Protein AF-J9BV99-F1 (afdb_monomer)

InterPro domains:
  IPR003439 ABC transporter-like, ATP-binding domain [PF00005] (18-151)
  IPR027417 P-loop containing nucleoside triphosphate hydrolase [G3DSA:3.40.50.300] (6-152)
  IPR027417 P-loop containing nucleoside triphosphate hydrolase [SSF52540] (10-151)
  IPR050319 ABC Transporter ATP-Binding [PTHR43776] (4-151)

Nearest PDB structures (foldseek):
  8j5r-assembly1_D  TM=8.813E-01  e=2.049E-09  Mycobacterium tuberculosis H37Rv
  8j5t-assembly1_D  TM=7.869E-01  e=8.042E-10  Mycobacterium tuberculosis H37Rv
  4u00-assembly1_A  TM=8.285E-01  e=2.279E-06  Thermus thermophilus HB8
  2olj-assembly1_A  TM=8.574E-01  e=1.105E-05  Geobacillus stearothermophilus
  4mki-assembly1_B  TM=8.460E-01  e=1.480E-05  Caldanaerobacter subterraneus subsp. tengcongensis MB4

Mean predicted aligned error: 10.97 Å

Solvent-accessible surface area (backbone atoms only — not comparable to full-atom values): 10255 Å² total; per-residue (Å²): 135,87,79,91,79,87,80,76,80,73,78,71,86,75,75,56,74,77,92,82,84,87,86,81,58,93,92,62,85,86,84,90,82,76,62,92,87,68,21,62,68,55,55,53,49,52,63,71,64,52,52,64,62,97,68,85,84,58,68,58,96,89,41,51,26,72,72,50,85,49,71,64,58,48,49,57,56,51,71,77,58,86,88,80,58,99,62,38,56,78,73,57,60,69,90,39,32,45,43,57,71,63,38,50,70,43,52,78,69,67,52,51,72,67,60,44,53,54,49,50,36,53,52,29,51,74,60,73,38,70,49,90,54,33,79,40,39,52,84,81,44,55,73,69,53,41,43,42,62,49,65,49,79,78,89,127

Sequence (156 aa):
VQGKGFVRRQKGVVTAVDHVSFKIHQGETLALVGESGSGKSTTLMQIMELAKPEAGQITVLGRDVSTLKNRRERNEVRRDLQVIFQDPMSSLDPRMPIYDVLAEPLEAQKWSKAQINDRIGDLMNLVGINPDYVDRFPTQFSGGQRQRIAIRPRAR

Secondary structure (DSSP, 8-state):
---------------SS-S------TT-------STTSSHHHHHHHHHHT---SSS--EETTEEGGG--SHHHHHHHHTT-----S-GGGGS-TTS-HHHHHHHHHHTTT--HHHHHHHHHHHHHHTT--GGGTTS-GGGS-HHHHHHHHT-PPP-

Radius of gyration: 21.25 Å; Cα contacts (8 Å, |Δi|>4): 108; chains: 1; bounding box: 44×52×59 Å

Foldseek 3Di:
DDDDDPPPPDPPPPPLDDPDDDDADPPGDDDDDDDPSNNPVVVVVVLLVLDDDPDDWHAQPNRTSPPQPDPVSSVVSVLVDDDQDPCLLVQFDQPAFQLCSQCVVVVVVVDDPVVSLVVCCVQCVVLVHHSVRRRPGLVVDDPSSSVSSSVTDDDD

Organism: NCBI:txid749906

Structure (mmCIF, N/CA/C/O backbone):
data_AF-J9BV99-F1
#
_entry.id   AF-J9BV99-F1
#
loop_
_atom_site.group_PDB
_atom_site.id
_atom_site.type_symbol
_atom_site.label_atom_id
_atom_site.label_alt_id
_atom_site.label_comp_id
_atom_site.label_asym_id
_atom_site.label_entity_id
_atom_site.label_seq_id
_atom_site.pdbx_PDB_ins_code
_atom_site.Cartn_x
_atom_site.Cartn_y
_atom_site.Cartn_z
_atom_site.occupancy
_atom_site.B_iso_or_equiv
_atom_site.auth_seq_id
_atom_site.auth_comp_id
_atom_site.auth_asym_id
_atom_site.auth_atom_id
_atom_site.pdbx_PDB_model_num
ATOM 1 N N . VAL A 1 1 ? -24.496 40.272 41.812 1.00 36.31 1 VAL A N 1
ATOM 2 C CA . VAL A 1 1 ? -24.615 40.437 40.343 1.00 36.31 1 VAL A CA 1
ATOM 3 C C . VAL A 1 1 ? -23.204 40.321 39.769 1.00 36.31 1 VAL A C 1
ATOM 5 O O . VAL A 1 1 ? -22.373 41.132 40.139 1.00 36.31 1 VAL A O 1
ATOM 8 N N . GLN A 1 2 ? -22.825 39.100 39.358 1.00 32.53 2 GLN A N 1
ATOM 9 C CA . GLN A 1 2 ? -22.482 38.706 37.967 1.00 32.53 2 GLN A CA 1
ATOM 10 C C . GLN A 1 2 ? -21.174 39.342 37.458 1.00 32.53 2 GLN A C 1
ATOM 12 O O . GLN A 1 2 ? -21.047 40.551 37.460 1.00 32.53 2 GLN A O 1
ATOM 17 N N . GLY A 1 3 ? -20.166 38.622 36.970 1.00 31.33 3 GLY A N 1
ATOM 18 C CA . GLY A 1 3 ? -19.989 37.192 36.729 1.00 31.33 3 GLY A CA 1
ATOM 19 C C . GLY A 1 3 ? -18.630 36.995 36.043 1.00 31.33 3 GLY A C 1
ATOM 20 O O . GLY A 1 3 ? -18.301 37.708 35.100 1.00 31.33 3 GLY A O 1
ATOM 21 N N . LYS A 1 4 ? -17.820 36.053 36.540 1.00 40.25 4 LYS A N 1
ATOM 22 C CA . LYS A 1 4 ? -16.595 35.575 35.879 1.00 40.25 4 LYS A CA 1
ATOM 23 C C . LYS A 1 4 ? -16.992 34.697 34.689 1.00 40.25 4 LYS A C 1
ATOM 25 O O . LYS A 1 4 ? -17.784 33.778 34.865 1.00 40.25 4 LYS A O 1
ATOM 30 N N . GLY A 1 5 ? -16.404 34.929 33.517 1.00 31.91 5 GLY A N 1
ATOM 31 C CA . GLY A 1 5 ? -16.625 34.112 32.322 1.00 31.91 5 GLY A CA 1
ATOM 32 C C . GLY A 1 5 ? -15.318 33.730 31.635 1.00 31.91 5 GLY A C 1
ATOM 33 O O . GLY A 1 5 ? -14.955 34.324 30.628 1.00 31.91 5 GLY A O 1
ATOM 34 N N . PHE A 1 6 ? -14.617 32.723 32.161 1.00 39.75 6 PHE A N 1
ATOM 35 C CA . PHE A 1 6 ? -13.644 31.955 31.381 1.00 39.75 6 PHE A CA 1
ATOM 36 C C . PHE A 1 6 ? -14.427 30.962 30.514 1.00 39.75 6 PHE A C 1
ATOM 38 O O . PHE A 1 6 ? -14.818 29.895 30.984 1.00 39.75 6 PHE A O 1
ATOM 45 N N . VAL A 1 7 ? -14.678 31.299 29.248 1.00 39.66 7 VAL A N 1
ATOM 46 C CA . VAL A 1 7 ? -15.250 30.347 28.285 1.00 39.66 7 VAL A CA 1
ATOM 47 C C . VAL A 1 7 ? -14.107 29.540 27.676 1.00 39.66 7 VAL A C 1
ATOM 49 O O . VAL A 1 7 ? -13.500 29.916 26.675 1.00 39.66 7 VAL A O 1
ATOM 52 N N . ARG A 1 8 ? -13.799 28.398 28.295 1.00 35.69 8 ARG A N 1
ATOM 53 C CA . ARG A 1 8 ? -13.015 27.339 27.657 1.00 35.69 8 ARG A CA 1
ATOM 54 C C . ARG A 1 8 ? -13.916 26.728 26.583 1.00 35.69 8 ARG A C 1
ATOM 56 O O . ARG A 1 8 ? -14.822 25.970 26.913 1.00 35.69 8 ARG A O 1
ATOM 63 N N . ARG A 1 9 ? -13.707 27.091 25.310 1.00 32.56 9 ARG A N 1
ATOM 64 C CA . ARG A 1 9 ? -14.346 26.419 24.164 1.00 32.56 9 ARG A CA 1
ATOM 65 C C . ARG A 1 9 ? -14.089 24.915 24.301 1.00 32.56 9 ARG A C 1
ATOM 67 O O . ARG A 1 9 ? -12.968 24.460 24.074 1.00 32.56 9 ARG A O 1
ATOM 74 N N . GLN A 1 10 ? -15.109 24.154 24.690 1.00 34.78 10 GLN A N 1
ATOM 75 C CA . GLN A 1 10 ? -15.122 22.718 24.460 1.00 34.78 10 GLN A CA 1
ATOM 76 C C . GLN A 1 10 ? -15.059 22.544 22.942 1.00 34.78 10 GLN A C 1
ATOM 78 O O . GLN A 1 10 ? -15.970 22.960 22.226 1.00 34.78 10 GLN A O 1
ATOM 83 N N . LYS A 1 11 ? -13.946 22.003 22.435 1.00 35.12 11 LYS A N 1
ATOM 84 C CA . LYS A 1 11 ? -13.931 21.413 21.097 1.00 35.12 11 LYS A CA 1
ATOM 85 C C . LYS A 1 11 ? -14.976 20.303 21.150 1.00 35.12 11 LYS A C 1
ATOM 87 O O . LYS A 1 11 ? -14.752 19.313 21.840 1.00 35.12 11 LYS A O 1
ATOM 92 N N . GLY A 1 12 ? -16.135 20.534 20.534 1.00 29.86 12 GLY A N 1
ATOM 93 C CA . GLY A 1 12 ? -17.173 19.520 20.415 1.00 29.86 12 GLY A CA 1
ATOM 94 C C . GLY A 1 12 ? -16.552 18.245 19.859 1.00 29.86 12 GLY A C 1
ATOM 95 O O . GLY A 1 12 ? -15.705 18.311 18.965 1.00 29.86 12 GLY A O 1
ATOM 96 N N . VAL A 1 13 ? -16.920 17.105 20.436 1.00 34.41 13 VAL A N 1
ATOM 97 C CA . VAL A 1 13 ? -16.579 15.797 19.881 1.00 34.41 13 VAL A CA 1
ATOM 98 C C . VAL A 1 13 ? -17.250 15.743 18.513 1.00 34.41 13 VAL A C 1
ATOM 100 O O . VAL A 1 13 ? -18.471 15.658 18.417 1.00 34.41 13 VAL A O 1
ATOM 103 N N . VAL A 1 14 ? -16.468 15.926 17.451 1.00 34.25 14 VAL A N 1
ATOM 104 C CA . VAL A 1 14 ? -16.965 15.770 16.087 1.00 34.25 14 VAL A CA 1
ATOM 105 C C . VAL A 1 14 ? -16.998 14.274 15.829 1.00 34.25 14 VAL A C 1
ATOM 107 O O . VAL A 1 14 ? -15.961 13.666 15.570 1.00 34.25 14 VAL A O 1
ATOM 110 N N . THR A 1 15 ? -18.185 13.680 15.930 1.00 39.41 15 THR A N 1
ATOM 111 C CA . THR A 1 15 ? -18.426 12.302 15.502 1.00 39.41 15 THR A CA 1
ATOM 112 C C . THR A 1 15 ? -18.245 12.245 13.991 1.00 39.41 15 THR A C 1
ATOM 114 O O . THR A 1 15 ? -19.135 12.599 13.225 1.00 39.41 15 THR A O 1
ATOM 117 N N . ALA A 1 16 ? -17.050 11.863 13.547 1.00 48.09 16 ALA A N 1
ATOM 118 C CA . ALA A 1 16 ? -16.731 11.794 12.126 1.00 48.09 16 ALA A CA 1
ATOM 119 C C . ALA A 1 16 ? -17.404 10.602 11.424 1.00 48.09 16 ALA A C 1
ATOM 121 O O . ALA A 1 16 ? -17.479 10.589 10.199 1.00 48.09 16 ALA A O 1
ATOM 122 N N . VAL A 1 17 ? 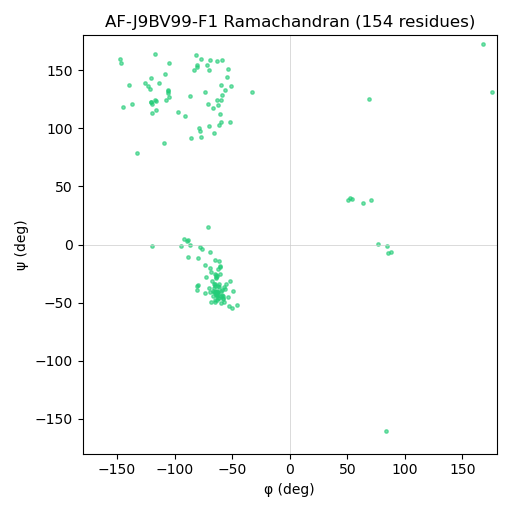-17.867 9.605 12.186 1.00 54.09 17 VAL A N 1
ATOM 123 C CA . VAL A 1 17 ? -18.545 8.401 11.695 1.00 54.09 17 VAL A CA 1
ATOM 124 C C . VAL A 1 17 ? -19.613 8.010 12.713 1.00 54.09 17 VAL A C 1
ATOM 126 O O . VAL A 1 17 ? -19.276 7.713 13.857 1.00 54.09 17 VAL A O 1
ATOM 129 N N . ASP A 1 18 ? -20.881 8.012 12.306 1.00 57.91 18 ASP A N 1
ATOM 130 C CA . ASP A 1 18 ? -22.013 7.641 13.159 1.00 57.91 18 ASP A CA 1
ATOM 131 C C . ASP A 1 18 ? -22.745 6.432 12.553 1.00 57.91 18 ASP A C 1
ATOM 133 O O . ASP A 1 18 ? -23.178 6.480 11.404 1.00 57.91 18 ASP A O 1
ATOM 137 N N . HIS A 1 19 ? -22.827 5.328 13.303 1.00 60.78 19 HIS A N 1
ATOM 138 C CA . HIS A 1 19 ? -23.627 4.133 12.978 1.00 60.78 19 HIS A CA 1
ATOM 139 C C . HIS A 1 19 ? -23.378 3.493 11.591 1.00 60.78 19 HIS A C 1
ATOM 141 O O . HIS A 1 19 ? -24.297 3.000 10.937 1.00 60.78 19 HIS A O 1
ATOM 147 N N . VAL A 1 20 ? -22.122 3.430 11.143 1.00 71.19 20 VAL A N 1
ATOM 148 C CA . VAL A 1 20 ? -21.760 2.739 9.893 1.00 71.19 20 VAL A CA 1
ATOM 149 C C . VAL A 1 20 ? -21.507 1.252 10.156 1.00 71.19 20 VAL A C 1
ATOM 151 O O . VAL A 1 20 ? -20.720 0.891 11.028 1.00 71.19 20 VAL A O 1
ATOM 154 N N . SER A 1 21 ? -22.157 0.372 9.391 1.00 78.56 21 SER A N 1
ATOM 155 C CA . SER A 1 21 ? -21.939 -1.080 9.437 1.00 78.56 21 SER A CA 1
ATOM 156 C C . SER A 1 21 ? -21.893 -1.656 8.028 1.00 78.56 21 SER A C 1
ATOM 158 O O . SER A 1 21 ? -22.856 -1.550 7.275 1.00 78.56 21 SER A O 1
ATOM 160 N N . PHE A 1 22 ? -20.776 -2.286 7.675 1.00 85.00 22 PHE A N 1
ATOM 161 C CA . PHE A 1 22 ? -20.621 -3.023 6.424 1.00 85.00 22 PHE A CA 1
ATOM 162 C C . PHE A 1 22 ? -19.673 -4.207 6.621 1.00 85.00 22 PHE A C 1
ATOM 164 O O . PHE A 1 22 ? -18.877 -4.242 7.560 1.00 85.00 22 PHE A O 1
ATOM 171 N N . LYS A 1 23 ? -19.765 -5.186 5.722 1.00 85.31 23 LYS A N 1
ATOM 172 C CA . LYS A 1 23 ? -18.845 -6.321 5.623 1.00 85.31 23 LYS A CA 1
ATOM 173 C C . LYS A 1 23 ? -18.327 -6.367 4.193 1.00 85.31 23 LYS A C 1
ATOM 175 O O . LYS A 1 23 ? -19.093 -6.122 3.271 1.00 85.31 23 LYS A O 1
ATOM 180 N N . ILE A 1 24 ? -17.036 -6.637 4.043 1.00 87.00 24 ILE A N 1
ATOM 181 C CA . ILE A 1 24 ? -16.389 -6.826 2.744 1.00 87.00 24 ILE A CA 1
ATOM 182 C C . ILE A 1 24 ? -15.833 -8.243 2.759 1.00 87.00 24 ILE A C 1
ATOM 184 O O . ILE A 1 24 ? -14.952 -8.557 3.566 1.00 87.00 24 ILE A O 1
ATOM 188 N N . HIS A 1 25 ? -16.380 -9.111 1.919 1.00 85.62 25 HIS A N 1
ATOM 189 C CA . HIS A 1 25 ? -15.895 -10.471 1.751 1.00 85.62 25 HIS A CA 1
ATOM 190 C C . HIS A 1 25 ? -14.681 -10.507 0.818 1.00 85.62 25 HIS A C 1
ATOM 192 O O . HIS A 1 25 ? -14.372 -9.562 0.089 1.00 85.62 25 HIS A O 1
ATOM 198 N N . GLN A 1 26 ? -13.944 -11.615 0.855 1.00 85.56 26 GLN A N 1
ATOM 199 C CA . GLN A 1 26 ? -12.792 -11.798 -0.016 1.00 85.56 26 GLN A CA 1
ATOM 200 C C . GLN A 1 26 ? -13.215 -11.715 -1.490 1.00 85.56 26 GLN A C 1
ATOM 202 O O . GLN A 1 26 ? -14.120 -12.424 -1.918 1.00 85.56 26 GLN A O 1
ATOM 207 N N . GLY A 1 27 ? -12.525 -10.872 -2.262 1.00 85.06 27 GLY A N 1
ATOM 208 C CA . GLY A 1 27 ? -12.820 -10.644 -3.680 1.00 85.06 27 GLY A CA 1
ATOM 209 C C . GLY A 1 27 ? -13.859 -9.552 -3.942 1.00 85.06 27 GLY A C 1
ATOM 210 O O . GLY A 1 27 ? -14.044 -9.169 -5.094 1.00 85.06 27 GLY A O 1
ATOM 211 N N . GLU A 1 28 ? -14.497 -9.008 -2.905 1.00 86.25 28 GLU A N 1
ATOM 212 C CA . GLU A 1 28 ? -15.418 -7.886 -3.058 1.00 86.25 28 GLU A CA 1
ATOM 213 C C . GLU A 1 28 ? -14.681 -6.548 -3.104 1.00 86.25 28 GLU A C 1
ATOM 215 O O . GLU A 1 28 ? -13.624 -6.356 -2.501 1.00 86.25 28 GLU A O 1
ATOM 220 N N . THR A 1 29 ? -15.278 -5.598 -3.819 1.00 86.94 29 THR A N 1
ATOM 221 C CA . THR A 1 29 ? -14.818 -4.211 -3.874 1.00 86.94 29 THR A CA 1
ATOM 222 C C . THR A 1 29 ? -15.903 -3.313 -3.300 1.00 86.94 29 THR A C 1
ATOM 224 O O . THR A 1 29 ? -17.034 -3.327 -3.780 1.00 86.94 29 THR A O 1
ATOM 227 N N . LEU A 1 30 ? -15.556 -2.514 -2.290 1.00 86.69 30 LEU A N 1
ATOM 228 C CA . LEU A 1 30 ? -16.446 -1.514 -1.704 1.00 86.69 30 LEU A CA 1
ATOM 229 C C . LEU A 1 30 ? -16.020 -0.110 -2.138 1.00 86.69 30 LEU A C 1
ATOM 231 O O . LEU A 1 30 ? -14.864 0.272 -1.963 1.00 86.69 30 LEU A O 1
ATOM 235 N N . ALA A 1 31 ? -16.975 0.679 -2.630 1.00 87.38 31 ALA A N 1
ATOM 236 C CA . ALA A 1 31 ? -16.798 2.106 -2.877 1.00 87.38 31 ALA A CA 1
ATOM 237 C C . ALA A 1 31 ? -17.569 2.924 -1.831 1.00 87.38 31 ALA A C 1
ATOM 239 O O . ALA A 1 31 ? -18.780 2.772 -1.684 1.00 87.38 31 ALA A O 1
ATOM 240 N N . LEU A 1 32 ? -16.874 3.817 -1.120 1.00 84.62 32 LEU A N 1
ATOM 241 C CA . LEU A 1 32 ? -17.486 4.782 -0.202 1.00 84.62 32 LEU A CA 1
ATOM 242 C C . LEU A 1 32 ? -17.659 6.126 -0.917 1.00 84.62 32 LEU A C 1
ATOM 244 O O . LEU A 1 32 ? -16.673 6.790 -1.242 1.00 84.62 32 LEU A O 1
ATOM 248 N N . VAL A 1 33 ? -18.907 6.541 -1.142 1.00 85.31 33 VAL A N 1
ATOM 249 C CA . VAL A 1 33 ? -19.262 7.769 -1.877 1.00 85.31 33 VAL A CA 1
ATOM 250 C C . VAL A 1 33 ? -20.077 8.700 -0.976 1.00 85.31 33 VAL A C 1
ATOM 252 O O . VAL A 1 33 ? -20.860 8.245 -0.151 1.00 85.31 33 VAL A O 1
ATOM 255 N N . GLY A 1 34 ? -19.868 10.012 -1.099 1.00 84.94 34 GLY A N 1
ATOM 256 C CA . GLY A 1 34 ? -20.583 11.035 -0.329 1.00 84.94 34 GLY A CA 1
ATOM 257 C C . GLY A 1 34 ? -19.936 12.412 -0.469 1.00 84.94 34 GLY A C 1
ATOM 258 O O . GLY A 1 34 ? -18.832 12.520 -1.008 1.00 84.94 34 GLY A O 1
ATOM 259 N N . GLU A 1 35 ? -20.570 13.453 0.063 1.00 88.44 35 GLU A N 1
ATOM 260 C CA . GLU A 1 35 ? -20.073 14.837 0.011 1.00 88.44 35 GLU A CA 1
ATOM 261 C C . GLU A 1 35 ? -18.736 15.033 0.746 1.00 88.44 35 GLU A C 1
ATOM 263 O O . GLU A 1 35 ? -18.348 14.243 1.613 1.00 88.44 35 GLU A O 1
ATOM 268 N N . SER A 1 36 ? -17.982 16.081 0.403 1.00 82.81 36 SER A N 1
ATOM 269 C CA . SER A 1 36 ? -16.754 16.413 1.138 1.00 82.81 36 SER A CA 1
ATOM 270 C C . SER A 1 36 ? -17.063 16.598 2.630 1.00 82.81 36 SER A C 1
ATOM 272 O O . SER A 1 36 ? -18.039 17.246 2.986 1.00 82.81 36 SER A O 1
ATOM 274 N N . GLY A 1 37 ? -16.259 15.994 3.509 1.00 79.50 37 GLY A N 1
ATOM 275 C CA . GLY A 1 37 ? -16.492 16.035 4.959 1.00 79.50 37 GLY A CA 1
ATOM 276 C C . GLY A 1 37 ? -17.462 14.983 5.514 1.00 79.50 37 GLY A C 1
ATOM 277 O O . GLY A 1 37 ? -17.598 14.892 6.727 1.00 79.50 37 GLY A O 1
ATOM 278 N N . SER A 1 38 ? -18.055 14.115 4.685 1.00 80.12 38 SER A N 1
ATOM 279 C CA . SER A 1 38 ? -18.998 13.068 5.129 1.00 80.12 38 SER A CA 1
ATOM 280 C C . SER A 1 38 ? -18.376 11.894 5.919 1.00 80.12 38 SER A C 1
ATOM 282 O O . SER A 1 38 ? -18.966 10.820 5.981 1.00 80.12 38 SER A O 1
ATOM 284 N N . GLY A 1 39 ? -17.145 12.023 6.422 1.00 81.12 39 GLY A N 1
ATOM 285 C CA . GLY A 1 39 ? -16.495 10.978 7.224 1.00 81.12 39 GLY A CA 1
ATOM 286 C C . GLY A 1 39 ? -15.747 9.873 6.466 1.00 81.12 39 GLY A C 1
ATOM 287 O O . GLY A 1 39 ? -15.024 9.119 7.104 1.00 81.12 39 GLY A O 1
ATOM 288 N N . LYS A 1 40 ? -15.816 9.799 5.125 1.00 86.25 40 LYS A N 1
ATOM 289 C CA . LYS A 1 40 ? -15.184 8.724 4.311 1.00 86.25 40 LYS A CA 1
ATOM 290 C C . LYS A 1 40 ? -13.710 8.473 4.647 1.00 86.25 40 LYS A C 1
ATOM 292 O O . LYS A 1 40 ? -13.316 7.346 4.937 1.00 86.25 40 LYS A O 1
ATOM 297 N N . SER A 1 41 ? -12.894 9.529 4.600 1.00 81.38 41 SER A N 1
ATOM 298 C CA . SER A 1 41 ? -11.462 9.428 4.895 1.00 81.38 41 SER A CA 1
ATOM 299 C C . SER A 1 41 ? -11.228 9.035 6.350 1.00 81.38 41 SER A C 1
ATOM 301 O O . SER A 1 41 ? -10.326 8.255 6.625 1.00 81.38 41 SER A O 1
ATOM 303 N N . THR A 1 42 ? -12.067 9.512 7.273 1.00 83.31 42 THR A N 1
ATOM 304 C CA . THR A 1 42 ? -11.979 9.141 8.687 1.00 83.31 42 THR A CA 1
ATOM 305 C C . THR A 1 42 ? -12.300 7.666 8.903 1.00 83.31 42 THR A C 1
ATOM 307 O O . THR A 1 42 ? -11.542 6.988 9.587 1.00 83.31 42 THR A O 1
ATOM 310 N N . THR A 1 43 ? -13.347 7.134 8.262 1.00 83.94 43 THR A N 1
ATOM 311 C CA . THR A 1 43 ? -13.677 5.701 8.299 1.00 83.94 43 THR A CA 1
ATOM 312 C C . THR A 1 43 ? -12.516 4.851 7.780 1.00 83.94 43 THR A C 1
ATOM 314 O O . THR A 1 43 ? -12.120 3.886 8.430 1.00 83.94 43 THR A O 1
ATOM 317 N N . LEU A 1 44 ? -11.925 5.223 6.638 1.00 83.81 44 LEU A N 1
ATOM 318 C CA . LEU A 1 44 ? -10.778 4.504 6.073 1.00 83.81 44 LEU A CA 1
ATOM 319 C C . LEU A 1 44 ? -9.555 4.559 6.998 1.00 83.81 44 LEU A C 1
ATOM 321 O O . LEU A 1 44 ? -8.922 3.532 7.232 1.00 83.81 44 LEU A O 1
ATOM 325 N N . MET A 1 45 ? -9.240 5.727 7.565 1.00 82.19 45 MET A N 1
ATOM 326 C CA . MET A 1 45 ? -8.111 5.876 8.487 1.00 82.19 45 MET A CA 1
ATOM 327 C C . MET A 1 45 ? -8.304 5.066 9.771 1.00 82.19 45 MET A C 1
ATOM 329 O O . MET A 1 45 ? -7.370 4.388 10.185 1.00 82.19 45 MET A O 1
ATOM 333 N N . GLN A 1 46 ? -9.511 5.032 10.346 1.00 84.56 46 GLN A N 1
ATOM 334 C CA . GLN A 1 46 ? -9.809 4.203 11.522 1.00 84.56 46 GLN A CA 1
ATOM 335 C C . GLN A 1 46 ? -9.569 2.709 11.261 1.00 84.56 46 GLN A C 1
ATOM 337 O O . GLN A 1 46 ? -8.999 2.014 12.104 1.00 84.56 46 GLN A O 1
ATOM 342 N N . ILE A 1 47 ? -9.941 2.215 10.075 1.00 84.94 47 ILE A N 1
ATOM 343 C CA . ILE A 1 47 ? -9.658 0.831 9.668 1.00 84.94 47 ILE A CA 1
ATOM 344 C C . ILE A 1 47 ? -8.142 0.605 9.552 1.00 84.94 47 ILE A C 1
ATOM 346 O O . ILE A 1 47 ? -7.628 -0.406 10.030 1.00 84.94 47 ILE A O 1
ATOM 350 N N . MET A 1 48 ? -7.409 1.554 8.964 1.00 83.38 48 MET A N 1
ATOM 351 C CA . MET A 1 48 ? -5.960 1.449 8.747 1.00 83.38 48 MET A CA 1
ATOM 352 C C . MET A 1 48 ? -5.117 1.598 10.023 1.00 83.38 48 MET A C 1
ATOM 354 O O . MET A 1 48 ? -4.019 1.036 10.118 1.00 83.38 48 MET A O 1
ATOM 358 N N . GLU A 1 49 ? -5.609 2.334 11.018 1.00 83.62 49 GLU A N 1
ATOM 359 C CA . GLU A 1 49 ? -4.929 2.521 12.300 1.00 83.62 49 GLU A CA 1
ATOM 360 C C . GLU A 1 49 ? -4.799 1.208 13.078 1.00 83.62 49 GLU A C 1
ATOM 362 O O . GLU A 1 49 ? -3.815 1.034 13.806 1.00 83.62 49 GLU A O 1
ATOM 367 N N . LEU A 1 50 ? -5.721 0.256 12.871 1.00 81.00 50 LEU A N 1
ATOM 368 C CA . LEU A 1 50 ? -5.831 -0.981 13.656 1.00 81.00 50 LEU A CA 1
ATOM 369 C C . LEU A 1 50 ? -5.852 -0.697 15.166 1.00 81.00 50 LEU A C 1
ATOM 371 O O . LEU A 1 50 ? -5.220 -1.401 15.960 1.00 81.00 50 LEU A O 1
ATOM 375 N N . ALA A 1 51 ? -6.531 0.385 15.541 1.00 78.38 51 ALA A N 1
ATOM 376 C CA . ALA A 1 51 ? -6.727 0.815 16.913 1.00 78.38 51 ALA A CA 1
ATOM 377 C C . ALA A 1 51 ? -8.156 0.498 17.364 1.00 78.38 51 ALA A C 1
ATOM 379 O O . ALA A 1 51 ? -9.069 0.359 16.550 1.00 78.38 51 ALA A O 1
ATOM 380 N N . LYS A 1 52 ? -8.349 0.376 18.680 1.00 79.25 52 LYS A N 1
ATOM 381 C CA . LYS A 1 52 ? -9.677 0.165 19.254 1.00 79.25 52 LYS A CA 1
ATOM 382 C C . LYS A 1 52 ? -10.562 1.387 18.938 1.00 79.25 52 LYS A C 1
ATOM 384 O O . LYS A 1 52 ? -10.161 2.493 19.304 1.00 79.25 52 LYS A O 1
ATOM 389 N N . PRO A 1 53 ? -11.738 1.208 18.308 1.00 80.50 53 PRO A N 1
ATOM 390 C CA . PRO A 1 53 ? -12.652 2.315 18.058 1.00 80.50 53 PRO A CA 1
ATOM 391 C C . PRO A 1 53 ? -13.275 2.818 19.369 1.00 80.50 53 PRO A C 1
ATOM 393 O O . PRO A 1 53 ? -13.329 2.091 20.364 1.00 80.50 53 PRO A O 1
ATOM 396 N N . GLU A 1 54 ? -13.772 4.057 19.367 1.00 78.81 54 GLU A N 1
ATOM 397 C CA . GLU A 1 54 ? -14.471 4.644 20.523 1.00 78.81 54 GLU A CA 1
ATOM 398 C C . GLU A 1 54 ? -15.740 3.856 20.887 1.00 78.81 54 GLU A C 1
ATOM 400 O O . GLU A 1 54 ? -16.037 3.662 22.066 1.00 78.81 54 GLU A O 1
ATOM 405 N N . ALA A 1 55 ? -16.445 3.339 19.878 1.00 77.69 55 ALA A N 1
ATOM 406 C CA . ALA A 1 55 ? -17.581 2.437 20.017 1.00 77.69 55 ALA A CA 1
ATOM 407 C C . ALA A 1 55 ? -17.634 1.442 18.844 1.00 77.69 55 ALA A C 1
ATOM 409 O O . ALA A 1 55 ? -17.118 1.713 17.759 1.00 77.69 55 ALA A O 1
ATOM 410 N N . GLY A 1 56 ? -18.277 0.292 19.058 1.00 82.38 56 GLY A N 1
ATOM 411 C CA . GLY A 1 56 ? -18.419 -0.759 18.047 1.00 82.38 56 GLY A CA 1
ATOM 412 C C . GLY A 1 56 ? -17.213 -1.697 17.949 1.00 82.38 56 GLY A C 1
ATOM 413 O O . GLY A 1 56 ? -16.418 -1.828 18.881 1.00 82.38 56 GLY A O 1
ATOM 414 N N . GLN A 1 57 ? -17.109 -2.388 16.814 1.00 84.00 57 GLN A N 1
ATOM 415 C CA . GLN A 1 57 ? -16.097 -3.409 16.555 1.00 84.00 57 GLN A CA 1
ATOM 416 C C . GLN A 1 57 ? -15.581 -3.277 15.122 1.00 84.00 57 GLN A C 1
ATOM 418 O O . GLN A 1 57 ? -16.361 -3.099 14.189 1.00 84.00 57 GLN A O 1
ATOM 423 N N . ILE A 1 58 ? -14.264 -3.394 14.948 1.00 87.50 58 ILE A N 1
ATOM 424 C CA . ILE A 1 58 ? -13.620 -3.446 13.635 1.00 87.50 58 ILE A CA 1
ATOM 425 C C . ILE A 1 58 ? -12.869 -4.774 13.552 1.00 87.50 58 ILE A C 1
ATOM 427 O O . ILE A 1 58 ? -12.013 -5.078 14.385 1.00 87.50 58 ILE A O 1
ATOM 431 N N . THR A 1 59 ? -13.189 -5.577 12.541 1.00 87.88 59 THR A N 1
ATOM 432 C CA . THR A 1 59 ? -12.496 -6.834 12.248 1.00 87.88 59 THR A CA 1
ATOM 433 C C . THR A 1 59 ? -11.832 -6.720 10.889 1.00 87.88 59 THR A C 1
ATOM 435 O O . THR A 1 59 ? -12.494 -6.454 9.890 1.00 87.88 59 THR A O 1
ATOM 438 N N . VAL A 1 60 ? -10.521 -6.933 10.848 1.00 87.62 60 VAL A N 1
ATOM 439 C CA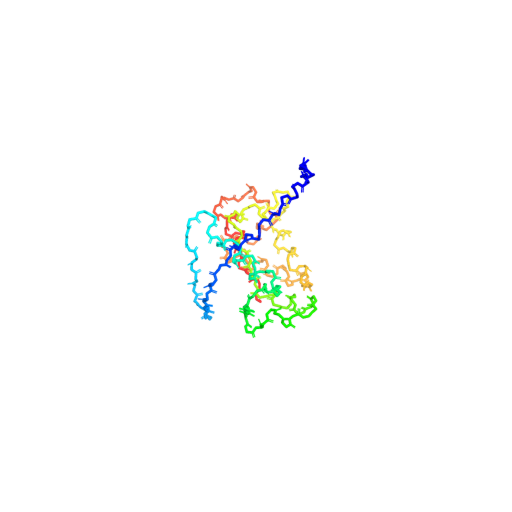 . VAL A 1 60 ? -9.716 -6.844 9.630 1.00 87.62 60 VAL A CA 1
ATOM 440 C C . VAL A 1 60 ? -9.055 -8.194 9.406 1.00 87.62 60 VAL A C 1
ATOM 442 O O . VAL A 1 60 ? -8.363 -8.695 10.289 1.00 87.62 60 VAL A O 1
ATOM 445 N N . LEU A 1 61 ? -9.301 -8.805 8.242 1.00 84.94 61 LEU A N 1
ATOM 446 C CA . LEU A 1 61 ? -8.753 -10.123 7.880 1.00 84.94 61 LEU A CA 1
ATOM 447 C C . LEU A 1 61 ? -9.024 -11.197 8.952 1.00 84.94 61 LEU A C 1
ATOM 449 O O . LEU A 1 61 ? -8.159 -11.996 9.302 1.00 84.94 61 LEU A O 1
ATOM 453 N N . GLY A 1 62 ? -10.230 -11.169 9.528 1.00 83.62 62 GLY A N 1
ATOM 454 C CA . GLY A 1 62 ? -10.651 -12.092 10.585 1.00 83.62 62 GLY A CA 1
ATOM 455 C C . GLY A 1 62 ? -10.088 -11.794 11.981 1.00 83.62 62 GLY A C 1
ATOM 456 O O . GLY A 1 62 ? -10.418 -12.517 12.916 1.00 83.62 62 GLY A O 1
ATOM 457 N N . ARG A 1 63 ? -9.279 -10.739 12.161 1.00 84.94 63 ARG A N 1
ATOM 458 C CA . ARG A 1 63 ? -8.761 -10.323 13.475 1.00 84.94 63 ARG A CA 1
ATOM 459 C C . ARG A 1 63 ? -9.486 -9.087 13.994 1.00 84.94 63 ARG A C 1
ATOM 461 O O . ARG A 1 63 ? -9.553 -8.064 13.315 1.00 84.94 63 ARG A O 1
ATOM 468 N N . ASP A 1 64 ? -10.008 -9.170 15.213 1.00 87.50 64 ASP A N 1
ATOM 469 C CA . ASP A 1 64 ? -10.572 -8.016 15.915 1.00 87.50 64 ASP A CA 1
ATOM 470 C C . ASP A 1 64 ? -9.446 -7.067 16.348 1.00 87.50 64 ASP A C 1
ATOM 472 O O . ASP A 1 64 ? -8.552 -7.453 17.108 1.00 87.50 64 ASP A O 1
ATOM 476 N N . VAL A 1 65 ? -9.499 -5.815 15.887 1.00 86.12 65 VAL A N 1
ATOM 477 C CA . VAL A 1 65 ? -8.457 -4.816 16.166 1.00 86.12 65 VAL A CA 1
ATOM 478 C C . VAL A 1 65 ? -8.354 -4.465 17.653 1.00 86.12 65 VAL A C 1
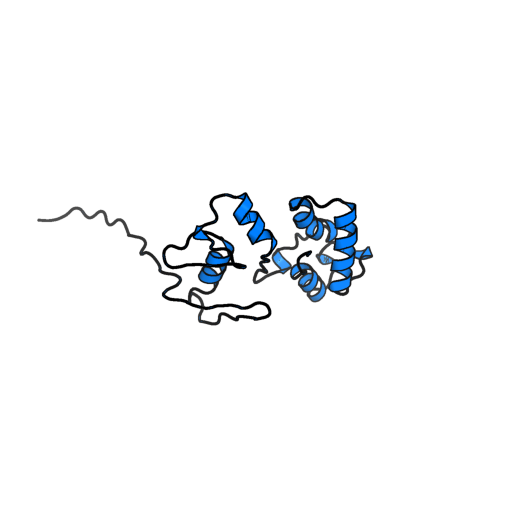ATOM 480 O O . VAL A 1 65 ? -7.275 -4.111 18.125 1.00 86.12 65 VAL A O 1
ATOM 483 N N . SER A 1 66 ? -9.441 -4.610 18.418 1.00 84.62 66 SER A N 1
ATOM 484 C CA . SER A 1 66 ? -9.465 -4.341 19.861 1.00 84.62 66 SER A CA 1
ATOM 485 C C . SER A 1 66 ? -8.664 -5.365 20.672 1.00 84.62 66 SER A C 1
ATOM 487 O O . SER A 1 66 ? -8.237 -5.077 21.792 1.00 84.62 66 SER A O 1
ATOM 489 N N . THR A 1 67 ? -8.414 -6.542 20.091 1.00 85.31 67 THR A N 1
ATOM 490 C CA . THR A 1 67 ? -7.645 -7.627 20.714 1.00 85.31 67 THR A CA 1
ATOM 491 C C . THR A 1 67 ? -6.141 -7.530 20.452 1.00 85.31 67 THR A C 1
ATOM 493 O O . THR A 1 67 ? -5.371 -8.231 21.108 1.00 85.31 67 THR A O 1
ATOM 496 N N . LEU A 1 68 ? -5.708 -6.645 19.544 1.00 85.19 68 LEU A N 1
ATOM 497 C CA . LEU A 1 68 ? -4.304 -6.472 19.160 1.00 85.19 68 LEU A CA 1
ATOM 498 C C . LEU A 1 68 ? -3.548 -5.671 20.233 1.00 85.19 68 LEU A C 1
ATOM 500 O O . LEU A 1 68 ? -3.503 -4.436 20.214 1.00 85.19 68 LEU A O 1
ATOM 504 N N . LYS A 1 69 ? -2.924 -6.371 21.182 1.00 81.44 69 LYS A N 1
ATOM 505 C CA . LYS A 1 69 ? -2.307 -5.758 22.371 1.00 81.44 69 LYS A CA 1
ATOM 506 C C . LYS A 1 69 ? -0.934 -5.175 22.069 1.00 81.44 69 LYS A C 1
ATOM 508 O O . LYS A 1 69 ? -0.569 -4.127 22.604 1.00 81.44 69 LYS A O 1
ATOM 513 N N . ASN A 1 70 ? -0.162 -5.821 21.200 1.00 83.81 70 ASN A N 1
ATOM 514 C CA . ASN A 1 70 ? 1.235 -5.459 20.966 1.00 83.81 70 ASN A CA 1
ATOM 515 C C . ASN A 1 70 ? 1.505 -4.996 19.522 1.00 83.81 70 ASN A C 1
ATOM 517 O O . ASN A 1 70 ? 0.717 -5.181 18.595 1.00 83.81 70 ASN A O 1
ATOM 521 N N . ARG A 1 71 ? 2.662 -4.347 19.329 1.00 83.06 71 ARG A N 1
ATOM 522 C CA . ARG A 1 71 ? 3.087 -3.831 18.017 1.00 83.06 71 ARG A CA 1
ATOM 523 C C . ARG A 1 71 ? 3.306 -4.949 16.992 1.00 83.06 71 ARG A C 1
ATOM 525 O O . ARG A 1 71 ? 3.142 -4.707 15.802 1.00 83.06 71 ARG A O 1
ATOM 532 N N . ARG A 1 72 ? 3.678 -6.152 17.442 1.00 84.44 72 ARG A N 1
ATOM 533 C CA . ARG A 1 72 ? 3.950 -7.301 16.571 1.00 84.44 72 ARG A CA 1
ATOM 534 C C . ARG A 1 72 ? 2.668 -7.795 15.900 1.00 84.44 72 ARG A C 1
ATOM 536 O O . ARG A 1 72 ? 2.645 -7.882 14.682 1.00 84.44 72 ARG A O 1
ATOM 543 N N . GLU A 1 73 ? 1.605 -8.002 16.667 1.00 85.06 73 GLU A N 1
ATOM 544 C CA . GLU A 1 73 ? 0.285 -8.411 16.169 1.00 85.06 73 GLU A CA 1
ATOM 545 C C . GLU A 1 73 ? -0.288 -7.399 15.171 1.00 85.06 73 GLU A C 1
ATOM 547 O O . GLU A 1 73 ? -0.770 -7.773 14.104 1.00 85.06 73 GLU A O 1
ATOM 552 N N . ARG A 1 74 ? -0.172 -6.095 15.467 1.00 85.00 74 ARG A N 1
ATOM 553 C CA . ARG A 1 74 ? -0.578 -5.047 14.516 1.00 85.00 74 ARG A CA 1
ATOM 554 C C . ARG A 1 74 ? 0.262 -5.073 13.241 1.00 85.00 74 ARG A C 1
ATOM 556 O O . ARG A 1 74 ? -0.280 -4.895 12.156 1.00 85.00 74 ARG A O 1
ATOM 563 N N . ASN A 1 75 ? 1.570 -5.303 13.353 1.00 82.12 75 ASN A N 1
ATOM 564 C CA . ASN A 1 75 ? 2.443 -5.417 12.187 1.00 82.12 75 ASN A CA 1
ATOM 565 C C . ASN A 1 75 ? 2.123 -6.651 11.336 1.00 82.12 75 ASN A C 1
ATOM 567 O O . ASN A 1 75 ? 2.255 -6.566 10.124 1.00 82.12 75 ASN A O 1
ATOM 571 N N . GLU A 1 76 ? 1.693 -7.764 11.933 1.00 84.31 76 GLU A N 1
ATOM 572 C CA . GLU A 1 76 ? 1.226 -8.942 11.190 1.00 84.31 76 GLU A CA 1
ATOM 573 C C . GLU A 1 76 ? -0.011 -8.619 10.350 1.00 84.31 76 GLU A C 1
ATOM 575 O O . GLU A 1 76 ? -0.019 -8.907 9.166 1.00 84.31 76 GLU A O 1
ATOM 580 N N . VAL A 1 77 ? -1.011 -7.926 10.900 1.00 84.88 77 VAL A N 1
ATOM 581 C CA . VAL A 1 77 ? -2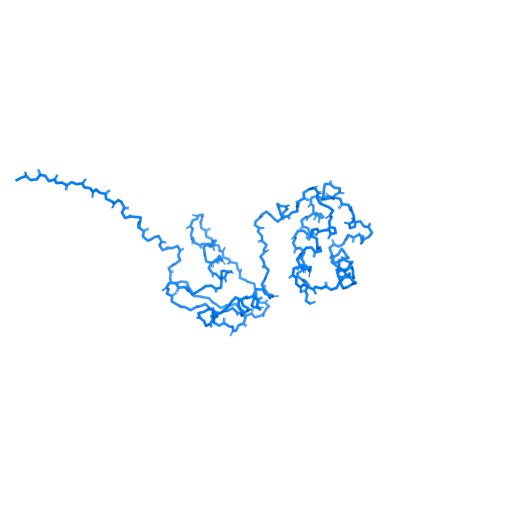.195 -7.531 10.111 1.00 84.88 77 VAL A CA 1
ATOM 582 C C . VAL A 1 77 ? -1.844 -6.471 9.058 1.00 84.88 77 VAL A C 1
ATOM 584 O O . VAL A 1 77 ? -2.271 -6.559 7.910 1.00 84.88 77 VAL A O 1
ATOM 587 N N . ARG A 1 78 ? -0.999 -5.484 9.396 1.00 84.00 78 ARG A N 1
ATOM 588 C CA . ARG A 1 78 ? -0.501 -4.493 8.417 1.00 84.00 78 ARG A CA 1
ATOM 589 C C . ARG A 1 78 ? 0.320 -5.130 7.297 1.00 84.00 78 ARG A C 1
ATOM 591 O O . ARG A 1 78 ? 0.456 -4.527 6.231 1.00 84.00 78 ARG A O 1
ATOM 598 N N . ARG A 1 79 ? 0.857 -6.338 7.505 1.00 79.44 79 ARG A N 1
ATOM 599 C CA . ARG A 1 79 ? 1.537 -7.101 6.455 1.00 79.44 79 ARG A CA 1
ATOM 600 C C . ARG A 1 79 ? 0.612 -7.628 5.365 1.00 79.44 79 ARG A C 1
ATOM 602 O O . ARG A 1 79 ? 1.121 -8.056 4.341 1.00 79.44 79 ARG A O 1
ATOM 609 N N . ASP A 1 80 ? -0.695 -7.482 5.520 1.00 80.94 80 ASP A N 1
ATOM 610 C CA . ASP A 1 80 ? -1.666 -7.891 4.507 1.00 80.94 80 ASP A CA 1
ATOM 611 C C . ASP A 1 80 ? -2.519 -6.715 3.996 1.00 80.94 80 ASP A C 1
ATOM 613 O O . ASP A 1 80 ? -3.322 -6.871 3.081 1.00 80.94 80 ASP A O 1
ATOM 617 N N . LEU A 1 81 ? -2.308 -5.504 4.530 1.00 82.25 81 LEU A N 1
ATOM 618 C CA . LEU A 1 81 ? -3.000 -4.276 4.121 1.00 82.25 81 LEU A CA 1
ATOM 619 C C . LEU A 1 81 ? -2.095 -3.359 3.301 1.00 82.25 81 LEU A C 1
ATOM 621 O O . LEU A 1 81 ? -0.969 -3.069 3.704 1.00 82.25 81 LEU A O 1
ATOM 625 N N . GLN A 1 82 ? -2.607 -2.851 2.183 1.00 79.56 82 GLN A N 1
ATOM 626 C CA . GLN A 1 82 ? -1.932 -1.851 1.362 1.00 79.56 82 GLN A CA 1
ATOM 627 C C . GLN A 1 82 ? -2.802 -0.601 1.246 1.00 79.56 82 GLN A C 1
ATOM 629 O O . GLN A 1 82 ? -3.995 -0.696 0.968 1.00 79.56 82 GLN A O 1
ATOM 634 N N . VAL A 1 83 ? -2.192 0.569 1.441 1.00 78.69 83 VAL A N 1
ATOM 635 C CA . VAL A 1 83 ? -2.842 1.867 1.231 1.00 78.69 83 VAL A CA 1
ATOM 636 C C . VAL A 1 83 ? -2.303 2.479 -0.044 1.00 78.69 83 VAL A C 1
ATOM 638 O O . VAL A 1 83 ? -1.091 2.542 -0.239 1.00 78.69 83 VAL A O 1
ATOM 641 N N . ILE A 1 84 ? -3.212 2.962 -0.882 1.00 74.62 84 ILE A N 1
ATOM 642 C CA . ILE A 1 84 ? -2.895 3.789 -2.041 1.00 74.62 84 ILE A CA 1
ATOM 643 C C . ILE A 1 84 ? -3.544 5.148 -1.782 1.00 74.62 84 ILE A C 1
ATOM 645 O O . ILE A 1 84 ? -4.764 5.243 -1.644 1.00 74.62 84 ILE A O 1
ATOM 649 N N . PHE A 1 85 ? -2.724 6.190 -1.647 1.00 69.88 85 PHE A N 1
ATOM 650 C CA . PHE A 1 85 ? -3.205 7.552 -1.412 1.00 69.88 85 PHE A CA 1
ATOM 651 C C . PHE A 1 85 ? -3.740 8.186 -2.704 1.00 69.88 85 PHE A C 1
ATOM 653 O O . PHE A 1 85 ? -3.401 7.748 -3.801 1.00 69.88 85 PHE A O 1
ATOM 660 N N . GLN A 1 86 ? -4.576 9.224 -2.565 1.00 66.88 86 GLN A N 1
ATOM 661 C CA . GLN A 1 86 ? -5.248 9.900 -3.687 1.00 66.88 86 GLN A CA 1
ATOM 662 C C . GLN A 1 86 ? -4.277 10.418 -4.757 1.00 66.88 86 GLN A C 1
ATOM 664 O O . GLN A 1 86 ? -4.607 10.373 -5.939 1.00 66.88 86 GLN A O 1
ATOM 669 N N . ASP A 1 87 ? -3.083 10.860 -4.352 1.00 69.94 87 ASP A N 1
ATOM 670 C CA . ASP A 1 87 ? -1.974 11.127 -5.262 1.00 69.94 87 ASP A CA 1
ATOM 671 C C . ASP A 1 87 ? -0.878 10.066 -5.068 1.00 69.94 87 ASP A C 1
ATOM 673 O O . ASP A 1 87 ? 0.045 10.262 -4.271 1.00 69.94 87 ASP A O 1
ATOM 677 N N . PRO A 1 88 ? -0.957 8.923 -5.768 1.00 59.97 88 PRO A N 1
ATOM 678 C CA . PRO A 1 88 ? 0.034 7.867 -5.622 1.00 59.97 88 PRO A CA 1
ATOM 679 C C . PRO A 1 88 ? 1.414 8.332 -6.112 1.00 59.97 88 PRO A C 1
ATOM 681 O O . PRO A 1 88 ? 2.435 7.859 -5.619 1.00 59.97 88 PRO A O 1
ATOM 684 N N . MET A 1 89 ? 1.474 9.309 -7.020 1.00 61.84 89 MET A N 1
ATOM 685 C CA . MET A 1 89 ? 2.720 9.821 -7.592 1.00 61.84 89 MET A CA 1
ATOM 686 C C . MET A 1 89 ? 3.567 10.568 -6.567 1.00 61.84 89 MET A C 1
ATOM 688 O O . MET A 1 89 ? 4.792 10.506 -6.639 1.00 61.84 89 MET A O 1
ATOM 692 N N . SER A 1 90 ? 2.918 11.216 -5.595 1.00 65.31 90 SER A N 1
ATOM 693 C CA . SER A 1 90 ? 3.589 11.892 -4.479 1.00 65.31 90 SER A CA 1
ATOM 694 C C . SER A 1 90 ? 4.435 10.951 -3.610 1.00 65.31 90 SER A C 1
ATOM 696 O O . SER A 1 90 ? 5.320 11.414 -2.895 1.00 65.31 90 SER A O 1
ATOM 698 N N . SER A 1 91 ? 4.201 9.633 -3.689 1.00 66.81 91 SER A N 1
ATOM 699 C CA . SER A 1 91 ? 4.981 8.628 -2.958 1.00 66.81 91 SER A CA 1
ATOM 700 C C . SER A 1 91 ? 6.327 8.279 -3.606 1.00 66.81 91 SER A C 1
ATOM 702 O O . SER A 1 91 ? 7.141 7.611 -2.974 1.00 66.81 91 SER A O 1
ATOM 704 N N . LEU A 1 92 ? 6.576 8.707 -4.850 1.00 76.31 92 LEU A N 1
ATOM 705 C CA . LEU A 1 92 ? 7.855 8.492 -5.527 1.00 76.31 92 LEU A CA 1
ATOM 706 C C . LEU A 1 92 ? 8.775 9.691 -5.258 1.00 76.31 92 LEU A C 1
ATOM 708 O O . LEU A 1 92 ? 8.526 10.775 -5.790 1.00 76.31 92 LEU A O 1
ATOM 712 N N . ASP A 1 93 ? 9.847 9.513 -4.475 1.00 81.31 93 ASP A N 1
ATOM 713 C CA . ASP A 1 93 ? 10.858 10.569 -4.320 1.00 81.31 93 ASP A CA 1
ATOM 714 C C . ASP A 1 93 ? 11.572 10.776 -5.671 1.00 81.31 93 ASP A C 1
ATOM 716 O O . ASP A 1 93 ? 12.223 9.855 -6.171 1.00 81.31 93 ASP A O 1
ATOM 720 N N . PRO A 1 94 ? 11.482 11.968 -6.295 1.00 82.38 94 PRO A N 1
ATOM 721 C CA . PRO A 1 94 ? 12.088 12.223 -7.601 1.00 82.38 94 PRO A CA 1
ATOM 722 C C . PRO A 1 94 ? 13.621 12.156 -7.587 1.00 82.38 94 PRO A C 1
ATOM 724 O O . PRO A 1 94 ? 14.232 12.137 -8.654 1.00 82.38 94 PRO A O 1
ATOM 727 N N . ARG A 1 95 ? 14.241 12.147 -6.401 1.00 87.19 95 ARG A N 1
ATOM 728 C CA . ARG A 1 95 ? 15.693 12.089 -6.197 1.00 87.19 95 ARG A CA 1
ATOM 729 C C . ARG A 1 95 ? 16.204 10.668 -5.981 1.00 87.19 95 ARG A C 1
ATOM 731 O O . ARG A 1 95 ? 17.405 10.497 -5.801 1.00 87.19 95 ARG A O 1
ATOM 738 N N . MET A 1 96 ? 15.317 9.675 -5.978 1.00 88.88 96 MET A N 1
ATOM 739 C CA . MET A 1 96 ? 15.671 8.273 -5.798 1.00 88.88 96 MET A CA 1
ATOM 740 C C . MET A 1 96 ? 15.392 7.484 -7.084 1.00 88.88 96 MET A C 1
ATOM 742 O O . MET A 1 96 ? 14.362 7.712 -7.727 1.00 88.88 96 MET A O 1
ATOM 746 N N . PRO A 1 97 ? 16.282 6.561 -7.476 1.00 93.00 97 PRO A N 1
ATOM 747 C CA . PRO A 1 97 ? 15.986 5.539 -8.472 1.00 93.00 97 PRO A CA 1
ATOM 748 C C . PRO A 1 97 ? 14.722 4.749 -8.123 1.00 93.00 97 PRO A C 1
ATOM 750 O O . PRO A 1 97 ? 14.400 4.546 -6.949 1.00 93.00 97 PRO A O 1
ATOM 753 N N . ILE A 1 98 ? 14.027 4.243 -9.145 1.00 91.44 98 ILE A N 1
ATOM 754 C CA . ILE A 1 98 ? 12.865 3.368 -8.940 1.00 91.44 98 ILE A CA 1
ATOM 755 C C . ILE A 1 98 ? 13.248 2.141 -8.108 1.00 91.44 98 ILE A C 1
ATOM 757 O O . ILE A 1 98 ? 12.462 1.740 -7.254 1.00 91.44 98 ILE A O 1
ATOM 761 N N . TYR A 1 99 ? 14.453 1.597 -8.288 1.00 92.81 99 TYR A N 1
ATOM 762 C CA . TYR A 1 99 ? 14.951 0.476 -7.495 1.00 92.81 99 TYR A CA 1
ATOM 763 C C . TYR A 1 99 ? 14.843 0.755 -5.995 1.00 92.81 99 TYR A C 1
ATOM 765 O O . TYR A 1 99 ? 14.202 -0.018 -5.288 1.00 92.81 99 TYR A O 1
ATOM 773 N N . ASP A 1 100 ? 15.380 1.881 -5.523 1.00 91.06 100 ASP A N 1
ATOM 774 C CA . ASP A 1 100 ? 15.421 2.196 -4.093 1.00 91.06 100 ASP A CA 1
ATOM 775 C C . ASP A 1 100 ? 14.010 2.392 -3.520 1.00 91.06 100 ASP A C 1
ATOM 777 O O . ASP A 1 100 ? 13.683 1.874 -2.453 1.00 91.06 100 ASP A O 1
ATOM 781 N N . VAL A 1 101 ? 13.129 3.058 -4.274 1.00 88.25 101 VAL A N 1
ATOM 782 C CA . VAL A 1 101 ? 11.723 3.264 -3.882 1.00 88.25 101 VAL A CA 1
ATOM 783 C C . VAL A 1 101 ? 10.949 1.938 -3.801 1.00 88.25 101 VAL A C 1
ATOM 785 O O . VAL A 1 101 ? 10.039 1.768 -2.979 1.00 88.25 101 VAL A O 1
ATOM 788 N N . LEU A 1 102 ? 11.275 0.980 -4.671 1.00 87.75 102 LEU A N 1
ATOM 789 C CA . LEU A 1 102 ? 10.671 -0.351 -4.665 1.00 87.75 102 LEU A CA 1
ATOM 790 C C . LEU A 1 102 ? 11.281 -1.266 -3.593 1.00 87.75 102 LEU A C 1
ATOM 792 O O . LEU A 1 102 ? 10.546 -2.068 -3.009 1.00 87.75 102 LEU A O 1
ATOM 796 N N . ALA A 1 103 ? 12.580 -1.133 -3.325 1.00 90.38 103 ALA A N 1
ATOM 797 C CA . ALA A 1 103 ? 13.334 -1.947 -2.379 1.00 90.38 103 ALA A CA 1
ATOM 798 C C . ALA A 1 103 ? 13.011 -1.601 -0.920 1.00 90.38 103 ALA A C 1
ATOM 800 O O . ALA A 1 103 ? 12.807 -2.516 -0.124 1.00 90.38 103 ALA A O 1
ATOM 801 N N . GLU A 1 104 ? 12.873 -0.316 -0.576 1.00 87.38 104 GLU A N 1
ATOM 802 C CA . GLU A 1 104 ? 12.653 0.164 0.800 1.00 87.38 104 GLU A CA 1
ATOM 803 C C . GLU A 1 104 ? 11.584 -0.634 1.591 1.00 87.38 104 GLU A C 1
ATOM 805 O O . GLU A 1 104 ? 11.880 -1.133 2.684 1.00 87.38 104 GLU A O 1
ATOM 810 N N . PRO A 1 105 ? 10.345 -0.848 1.089 1.00 82.56 105 PRO A N 1
ATOM 811 C CA . PRO A 1 105 ? 9.343 -1.611 1.836 1.00 82.56 105 PRO A CA 1
ATOM 812 C C . PRO A 1 105 ? 9.670 -3.106 1.977 1.00 82.56 105 PRO A C 1
ATOM 814 O O . PRO A 1 105 ? 9.143 -3.749 2.891 1.00 82.56 105 PRO A O 1
ATOM 817 N N . LEU A 1 106 ? 10.489 -3.677 1.088 1.00 87.94 106 LEU A N 1
ATOM 818 C CA . LEU A 1 106 ? 10.941 -5.072 1.152 1.00 87.94 106 LEU A CA 1
ATOM 819 C C . LEU A 1 106 ? 12.104 -5.218 2.146 1.00 87.94 106 LEU A C 1
ATOM 821 O O . LEU A 1 106 ? 12.125 -6.150 2.955 1.00 87.94 106 LEU A O 1
ATOM 825 N N . GLU A 1 107 ? 13.012 -4.243 2.174 1.00 88.88 107 GLU A N 1
ATOM 826 C CA . GLU A 1 107 ? 14.082 -4.135 3.169 1.00 88.88 107 GLU A CA 1
ATOM 827 C C . GLU A 1 107 ? 13.518 -3.956 4.583 1.00 88.88 107 GLU A C 1
ATOM 829 O O . GLU A 1 107 ? 13.930 -4.651 5.515 1.00 88.88 107 GLU A O 1
ATOM 834 N N . ALA A 1 108 ? 12.487 -3.118 4.746 1.00 84.69 108 ALA A N 1
ATOM 835 C CA . ALA A 1 108 ? 11.768 -2.957 6.012 1.00 84.69 108 ALA A CA 1
ATOM 836 C C . ALA A 1 108 ? 11.114 -4.268 6.498 1.00 84.69 108 ALA A C 1
ATOM 838 O O . ALA A 1 108 ? 10.911 -4.477 7.700 1.00 84.69 108 ALA A O 1
ATOM 839 N N . GLN A 1 109 ? 10.806 -5.180 5.571 1.00 82.62 109 GLN A N 1
ATOM 840 C CA . GLN A 1 109 ? 10.308 -6.527 5.856 1.00 82.62 109 GLN A CA 1
ATOM 841 C C . GLN A 1 109 ? 11.423 -7.568 6.029 1.00 82.62 109 GLN A C 1
ATOM 843 O O . GLN A 1 109 ? 11.115 -8.728 6.307 1.00 82.62 109 GLN A O 1
ATOM 848 N N . LYS A 1 110 ? 12.694 -7.152 5.963 1.00 86.56 110 LYS A N 1
ATOM 849 C CA . LYS A 1 110 ? 13.902 -7.976 6.115 1.00 86.56 110 LYS A CA 1
ATOM 850 C C . LYS A 1 110 ? 14.071 -9.046 5.032 1.00 86.56 110 LYS A C 1
ATOM 852 O O . LYS A 1 110 ? 14.535 -10.147 5.326 1.00 86.56 110 LYS A O 1
ATOM 857 N N . TRP A 1 111 ? 13.682 -8.740 3.797 1.00 90.06 111 TRP A N 1
ATOM 858 C CA . TRP A 1 111 ? 13.951 -9.614 2.654 1.00 90.06 111 TRP A CA 1
ATOM 859 C C . TRP A 1 111 ? 15.448 -9.609 2.316 1.00 90.06 111 TRP A C 1
ATOM 861 O O . TRP A 1 111 ? 16.142 -8.619 2.543 1.00 90.06 111 TRP A O 1
ATOM 871 N N . SER A 1 112 ? 15.962 -10.719 1.783 1.00 94.81 112 SER A N 1
ATOM 872 C CA . SER A 1 112 ? 17.338 -10.761 1.278 1.00 94.81 112 SER A CA 1
ATOM 873 C C . SER A 1 112 ? 17.471 -9.972 -0.025 1.00 94.81 112 SER A C 1
ATOM 875 O O . SER A 1 112 ? 16.518 -9.855 -0.793 1.00 94.81 112 SER A O 1
ATOM 877 N N . LYS A 1 113 ? 18.683 -9.489 -0.322 1.00 92.81 113 LYS A N 1
ATOM 878 C CA . LYS A 1 113 ? 18.956 -8.733 -1.555 1.00 92.81 113 LYS A CA 1
ATOM 879 C C . LYS A 1 113 ? 18.574 -9.505 -2.827 1.00 92.81 113 LYS A C 1
ATOM 881 O O . LYS A 1 113 ? 18.029 -8.916 -3.750 1.00 92.81 113 LYS A O 1
ATOM 886 N N . ALA A 1 114 ? 18.804 -10.819 -2.853 1.00 94.50 114 ALA A N 1
ATOM 887 C CA . ALA A 1 114 ? 18.407 -11.669 -3.976 1.00 94.50 114 ALA A CA 1
ATOM 888 C C . ALA A 1 114 ? 16.880 -11.690 -4.167 1.00 94.50 114 ALA A C 1
ATOM 890 O O . ALA A 1 114 ? 16.400 -11.431 -5.264 1.00 94.50 114 ALA A O 1
ATOM 891 N N . GLN A 1 115 ? 16.115 -11.888 -3.087 1.00 93.25 115 GLN A N 1
ATOM 892 C CA . GLN A 1 115 ? 14.647 -11.857 -3.139 1.00 93.25 1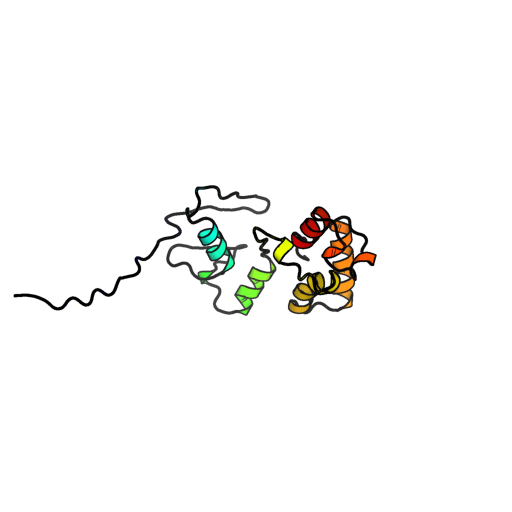15 GLN A CA 1
ATOM 893 C C . GLN A 1 115 ? 14.106 -10.486 -3.561 1.00 93.25 115 GLN A C 1
ATOM 895 O O . GLN A 1 115 ? 13.086 -10.412 -4.239 1.00 93.25 115 GLN A O 1
ATOM 900 N N . ILE A 1 116 ? 14.770 -9.403 -3.147 1.00 93.31 116 ILE A N 1
ATOM 901 C CA . ILE A 1 116 ? 14.400 -8.039 -3.535 1.00 93.31 116 ILE A CA 1
ATOM 902 C C . ILE A 1 116 ? 14.587 -7.850 -5.041 1.00 93.31 116 ILE A C 1
ATOM 904 O O . ILE A 1 116 ? 13.657 -7.400 -5.702 1.00 93.31 116 ILE A O 1
ATOM 908 N N . ASN A 1 117 ? 15.745 -8.233 -5.583 1.00 93.19 117 ASN A N 1
ATOM 909 C CA . ASN A 1 117 ? 16.044 -8.097 -7.009 1.00 93.19 117 ASN A CA 1
ATOM 910 C C . ASN A 1 117 ? 15.051 -8.870 -7.882 1.00 93.19 117 ASN A C 1
ATOM 912 O O . ASN A 1 117 ? 14.456 -8.284 -8.787 1.00 93.19 117 ASN A O 1
ATOM 916 N N . ASP A 1 118 ? 14.826 -10.149 -7.569 1.00 93.62 118 ASP A N 1
ATOM 917 C CA . ASP A 1 118 ? 13.864 -10.985 -8.293 1.00 93.62 118 ASP A CA 1
ATOM 918 C C . ASP A 1 118 ? 12.469 -10.354 -8.244 1.00 93.62 118 ASP A C 1
ATOM 920 O O . ASP A 1 118 ? 11.803 -10.178 -9.267 1.00 93.62 118 ASP A O 1
ATOM 924 N N . ARG A 1 119 ? 12.052 -9.902 -7.054 1.00 90.12 119 ARG A N 1
ATOM 925 C CA . ARG A 1 119 ? 10.727 -9.316 -6.873 1.00 90.12 119 ARG A CA 1
ATOM 926 C C . ARG A 1 119 ? 10.556 -7.995 -7.609 1.00 90.12 119 ARG A C 1
ATOM 928 O O . ARG A 1 119 ? 9.478 -7.726 -8.136 1.00 90.12 119 ARG A O 1
ATOM 935 N N . ILE A 1 120 ? 11.575 -7.147 -7.616 1.00 92.56 120 ILE A N 1
ATOM 936 C CA . ILE A 1 120 ? 11.547 -5.883 -8.348 1.00 92.56 120 ILE A CA 1
ATOM 937 C C . ILE A 1 120 ? 11.426 -6.151 -9.849 1.00 92.56 120 ILE A C 1
ATOM 939 O O . ILE A 1 120 ? 10.619 -5.493 -10.506 1.00 92.56 120 ILE A O 1
ATOM 943 N N . GLY A 1 121 ? 12.140 -7.150 -10.374 1.00 92.56 121 GLY A N 1
ATOM 944 C CA . GLY A 1 121 ? 11.989 -7.595 -11.759 1.00 92.56 121 GLY A CA 1
ATOM 945 C C . GLY A 1 121 ? 10.550 -8.005 -12.081 1.00 92.56 121 GLY A C 1
ATOM 946 O O . GLY A 1 121 ? 9.959 -7.493 -13.034 1.00 92.56 121 GLY A O 1
ATOM 947 N N . ASP A 1 122 ? 9.945 -8.844 -11.237 1.00 91.50 122 ASP A N 1
ATOM 948 C CA . ASP A 1 122 ? 8.541 -9.249 -11.379 1.00 91.50 122 ASP A CA 1
ATOM 949 C C . ASP A 1 122 ? 7.583 -8.054 -11.357 1.00 91.50 122 ASP A C 1
ATOM 951 O O . ASP A 1 122 ? 6.661 -7.973 -12.170 1.00 91.50 122 ASP A O 1
ATOM 955 N N . LEU A 1 123 ? 7.791 -7.111 -10.432 1.00 89.81 123 LEU A N 1
ATOM 956 C CA . LEU A 1 123 ? 6.955 -5.918 -10.305 1.00 89.81 123 LEU A CA 1
ATOM 957 C C . LEU A 1 123 ? 7.049 -5.030 -11.544 1.00 89.81 123 LEU A C 1
ATOM 959 O O . LEU A 1 123 ? 6.017 -4.567 -12.027 1.00 89.81 123 LEU A O 1
ATOM 963 N N . MET A 1 124 ? 8.258 -4.816 -12.065 1.00 91.75 124 MET A N 1
ATOM 964 C 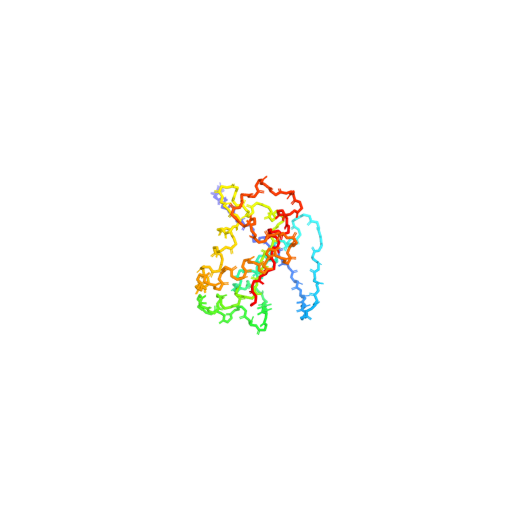CA . MET A 1 124 ? 8.497 -4.035 -13.281 1.00 91.75 124 MET A CA 1
ATOM 965 C C . MET A 1 124 ? 7.805 -4.678 -14.487 1.00 91.75 124 MET A C 1
ATOM 967 O O . MET A 1 124 ? 7.052 -4.004 -15.197 1.00 91.75 124 MET A O 1
ATOM 971 N N . ASN A 1 125 ? 7.945 -5.996 -14.647 1.00 91.88 125 ASN A N 1
ATOM 972 C CA . ASN A 1 125 ? 7.252 -6.758 -15.685 1.00 91.88 125 ASN A CA 1
ATOM 973 C C . ASN A 1 125 ? 5.726 -6.650 -15.557 1.00 91.88 125 ASN A C 1
ATOM 975 O O . ASN A 1 125 ? 5.036 -6.396 -16.544 1.00 91.88 125 ASN A O 1
ATOM 979 N N . LEU A 1 126 ? 5.194 -6.770 -14.338 1.00 88.00 126 LEU A N 1
ATOM 980 C CA . LEU A 1 126 ? 3.760 -6.690 -14.058 1.00 88.00 126 LEU A CA 1
ATOM 981 C C . LEU A 1 126 ? 3.157 -5.328 -14.432 1.00 88.00 126 LEU A C 1
ATOM 983 O O . LEU A 1 126 ? 2.014 -5.260 -14.881 1.00 88.00 126 LEU A O 1
ATOM 987 N N . VAL A 1 127 ? 3.920 -4.241 -14.284 1.00 89.06 127 VAL A N 1
ATOM 988 C CA . VAL A 1 127 ? 3.494 -2.892 -14.701 1.00 89.06 127 VAL A CA 1
ATOM 989 C C . VAL A 1 127 ? 3.831 -2.566 -16.164 1.00 89.06 127 VAL A C 1
ATOM 991 O O . VAL A 1 127 ? 3.578 -1.440 -16.621 1.00 89.06 127 VAL A O 1
ATOM 994 N N . GLY A 1 128 ? 4.374 -3.534 -16.910 1.00 89.12 128 GLY A N 1
ATOM 995 C CA . GLY A 1 128 ? 4.732 -3.410 -18.322 1.00 89.12 128 GLY A CA 1
ATOM 996 C C . GLY A 1 128 ? 5.939 -2.505 -18.566 1.00 89.12 128 GLY A C 1
ATOM 997 O O . GLY A 1 128 ? 5.929 -1.705 -19.503 1.00 89.12 128 GLY A O 1
ATOM 998 N N . ILE A 1 129 ? 6.943 -2.554 -17.689 1.00 91.88 129 ILE A N 1
ATOM 999 C CA . ILE A 1 129 ? 8.182 -1.776 -17.789 1.00 91.88 129 ILE A CA 1
ATOM 1000 C C . ILE A 1 129 ? 9.364 -2.747 -17.786 1.00 91.88 129 ILE A C 1
ATOM 1002 O O . ILE A 1 129 ? 9.389 -3.680 -16.992 1.00 91.88 129 ILE A O 1
ATOM 1006 N N . ASN A 1 130 ? 10.348 -2.524 -18.665 1.00 92.69 130 ASN A N 1
ATOM 1007 C CA . ASN A 1 130 ? 11.560 -3.344 -18.691 1.00 92.69 130 ASN A CA 1
ATOM 1008 C C . ASN A 1 130 ? 12.286 -3.255 -17.322 1.00 92.69 130 ASN A C 1
ATOM 1010 O O . ASN A 1 130 ? 12.601 -2.136 -16.901 1.00 92.69 130 ASN A O 1
ATOM 1014 N N . PRO A 1 131 ? 12.565 -4.388 -16.642 1.00 92.62 131 PRO A N 1
ATOM 1015 C CA . PRO A 1 131 ? 13.349 -4.437 -15.407 1.00 92.62 131 PRO A CA 1
ATOM 1016 C C . PRO A 1 131 ? 14.704 -3.723 -15.480 1.00 92.62 131 PRO A C 1
ATOM 1018 O O . PRO A 1 131 ? 15.107 -3.111 -14.495 1.00 92.62 131 PRO A O 1
ATOM 1021 N N . ASP A 1 132 ? 15.355 -3.691 -16.647 1.00 92.81 132 ASP A N 1
ATOM 1022 C CA . ASP A 1 132 ? 16.634 -2.989 -16.858 1.00 92.81 132 ASP A CA 1
ATOM 1023 C C . ASP A 1 132 ? 16.536 -1.474 -16.605 1.00 92.81 132 ASP A C 1
ATOM 1025 O O . ASP A 1 132 ? 17.536 -0.763 -16.538 1.00 92.81 132 ASP A O 1
ATOM 1029 N N . TYR A 1 133 ? 15.318 -0.931 -16.528 1.00 93.50 133 TYR A N 1
ATOM 1030 C CA . TYR A 1 133 ? 15.082 0.492 -16.299 1.00 93.50 133 TYR A CA 1
ATOM 1031 C C . TYR A 1 133 ? 14.920 0.834 -14.820 1.00 93.50 133 TYR A C 1
ATOM 1033 O O . TYR A 1 133 ? 14.631 1.987 -14.505 1.00 93.50 133 TYR A O 1
ATOM 1041 N N . VAL A 1 134 ? 15.096 -0.125 -13.911 1.00 92.25 134 VAL A N 1
ATOM 1042 C CA . VAL A 1 134 ? 14.879 0.092 -12.477 1.00 92.25 134 VAL A CA 1
ATOM 1043 C C . VAL A 1 134 ? 15.836 1.126 -11.865 1.00 92.25 134 VAL A C 1
ATOM 1045 O O . VAL A 1 134 ? 15.453 1.846 -10.945 1.00 92.25 134 VAL A O 1
ATOM 1048 N N . ASP A 1 135 ? 17.026 1.297 -12.440 1.00 93.81 135 ASP A N 1
ATOM 1049 C CA . ASP A 1 135 ? 18.009 2.296 -11.997 1.00 93.81 135 ASP A CA 1
ATOM 1050 C C . ASP A 1 135 ? 17.678 3.729 -12.457 1.00 93.81 135 ASP A C 1
ATOM 1052 O O . ASP A 1 135 ? 18.392 4.681 -12.141 1.00 93.81 135 ASP A O 1
ATOM 1056 N N . ARG A 1 136 ? 16.597 3.915 -13.225 1.00 93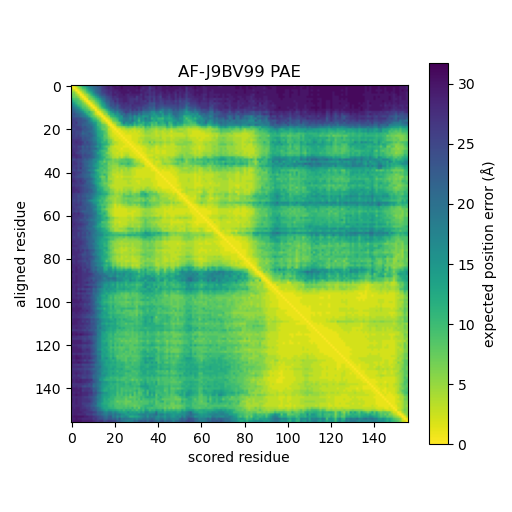.50 136 ARG A N 1
ATOM 1057 C CA . ARG A 1 136 ? 16.157 5.238 -13.684 1.00 93.50 136 ARG A CA 1
ATOM 1058 C C . ARG A 1 136 ? 15.379 5.974 -12.600 1.00 93.50 136 ARG A C 1
ATOM 1060 O O . ARG A 1 136 ? 14.704 5.375 -11.767 1.00 93.50 136 ARG A O 1
ATOM 1067 N N . PHE A 1 137 ? 15.400 7.298 -12.678 1.00 92.75 137 PHE A N 1
ATOM 1068 C CA . PHE A 1 137 ? 14.617 8.177 -11.815 1.00 92.75 137 PHE A CA 1
ATOM 1069 C C . PHE A 1 137 ? 13.163 8.287 -12.297 1.00 92.75 137 PHE A C 1
ATOM 1071 O O . PHE A 1 137 ? 12.908 8.209 -13.505 1.00 92.75 137 PHE A O 1
ATOM 1078 N N . PRO A 1 138 ? 12.195 8.562 -11.397 1.00 90.12 138 PRO A N 1
ATOM 1079 C CA . PRO A 1 138 ? 10.788 8.736 -11.750 1.00 90.12 138 PRO A CA 1
ATOM 1080 C C . PRO A 1 138 ? 10.559 9.693 -12.926 1.00 90.12 138 PRO A C 1
ATOM 1082 O O . PRO A 1 138 ? 9.738 9.416 -13.796 1.00 90.12 138 PRO A O 1
ATOM 1085 N N . THR A 1 139 ? 11.302 10.800 -12.995 1.00 89.31 139 THR A N 1
ATOM 1086 C CA . THR A 1 139 ? 11.183 11.827 -14.048 1.00 89.31 139 THR A CA 1
ATOM 1087 C C . THR A 1 139 ? 11.444 11.303 -15.462 1.00 89.31 139 THR A C 1
ATOM 1089 O O . THR A 1 139 ? 10.999 11.921 -16.426 1.00 89.31 139 THR A O 1
ATOM 1092 N N . GLN A 1 140 ? 12.112 10.156 -15.596 1.00 90.50 140 GLN A N 1
ATOM 1093 C CA . GLN A 1 140 ? 12.420 9.511 -16.874 1.00 90.50 140 GLN A CA 1
ATOM 1094 C C . GLN A 1 140 ? 11.293 8.588 -17.370 1.00 90.50 140 GLN A C 1
ATOM 1096 O O . GLN A 1 140 ? 11.410 7.997 -18.444 1.00 90.50 140 GLN A O 1
ATOM 1101 N N . PHE A 1 141 ? 10.203 8.463 -16.610 1.00 89.69 141 PHE A N 1
ATOM 1102 C CA . PHE A 1 141 ? 9.024 7.682 -16.970 1.00 89.69 141 PHE A CA 1
ATOM 1103 C C . PHE A 1 141 ? 7.836 8.589 -17.308 1.00 89.69 141 PHE A C 1
ATOM 1105 O O . PHE A 1 141 ? 7.623 9.648 -16.709 1.00 89.69 141 PHE A O 1
ATOM 1112 N N . SER A 1 142 ? 6.995 8.137 -18.241 1.00 89.62 142 SER A N 1
ATOM 1113 C CA . SER A 1 142 ? 5.723 8.808 -18.540 1.00 89.62 142 SER A CA 1
ATOM 1114 C C . SER A 1 142 ? 4.824 8.886 -17.296 1.00 89.62 142 SER A C 1
ATOM 1116 O O . SER A 1 142 ? 4.960 8.098 -16.357 1.00 89.62 142 SER A O 1
ATOM 1118 N N . GLY A 1 143 ? 3.866 9.820 -17.278 1.00 85.50 143 GLY A N 1
ATOM 1119 C CA . GLY A 1 143 ? 2.904 9.941 -16.171 1.00 85.50 143 GLY A CA 1
ATOM 1120 C C . GLY A 1 143 ? 2.168 8.628 -15.876 1.00 85.50 143 GLY A C 1
ATOM 1121 O O . GLY A 1 143 ? 2.119 8.198 -14.728 1.00 85.50 143 GLY A O 1
ATOM 1122 N N . GLY A 1 144 ? 1.701 7.933 -16.920 1.00 85.75 144 GLY A N 1
ATOM 1123 C CA . GLY A 1 144 ? 1.026 6.641 -16.774 1.00 85.75 144 GLY A CA 1
ATOM 1124 C C . GLY A 1 144 ? 1.938 5.522 -16.256 1.00 85.75 144 GLY A C 1
ATOM 1125 O O . GLY A 1 144 ? 1.498 4.706 -15.453 1.00 85.75 144 GLY A O 1
ATOM 1126 N N . GLN A 1 145 ? 3.213 5.481 -16.662 1.00 88.44 145 GLN A N 1
ATOM 1127 C CA . GLN A 1 145 ? 4.178 4.510 -16.121 1.00 88.44 145 GLN A CA 1
ATOM 1128 C C . GLN A 1 145 ? 4.437 4.749 -14.637 1.00 88.44 145 GLN A C 1
ATOM 1130 O O . GLN A 1 145 ? 4.342 3.817 -13.844 1.00 88.44 145 GLN A O 1
ATOM 1135 N N . ARG A 1 146 ? 4.698 6.001 -14.253 1.00 87.00 146 ARG A N 1
ATOM 1136 C CA . ARG A 1 146 ? 4.879 6.367 -12.847 1.00 87.00 146 ARG A CA 1
ATOM 1137 C C . ARG A 1 146 ? 3.647 6.019 -12.011 1.00 87.00 146 ARG A C 1
ATOM 1139 O O . ARG A 1 146 ? 3.801 5.494 -10.916 1.00 87.00 146 ARG A O 1
ATOM 1146 N N . GLN A 1 147 ? 2.438 6.222 -12.542 1.00 85.12 147 GLN A N 1
ATOM 1147 C CA . GLN A 1 147 ? 1.203 5.866 -11.841 1.00 85.12 147 GLN A CA 1
ATOM 1148 C C . GLN A 1 147 ? 1.112 4.356 -11.595 1.00 85.12 147 GLN A C 1
ATOM 1150 O O . GLN A 1 147 ? 0.773 3.938 -10.490 1.00 85.12 147 GLN A O 1
ATOM 1155 N N . ARG A 1 148 ? 1.466 3.526 -12.586 1.00 86.31 148 ARG A N 1
ATOM 1156 C CA . ARG A 1 148 ? 1.497 2.064 -12.414 1.00 86.31 148 ARG A CA 1
ATOM 1157 C C . ARG A 1 148 ? 2.560 1.619 -11.408 1.00 86.31 148 ARG A C 1
ATOM 1159 O O . ARG A 1 148 ? 2.271 0.757 -10.585 1.00 86.31 148 ARG A O 1
ATOM 1166 N N . ILE A 1 149 ? 3.746 2.234 -11.428 1.00 86.62 149 ILE A N 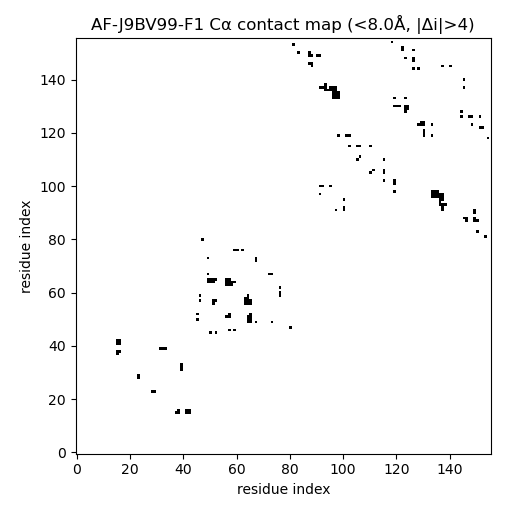1
ATOM 1167 C CA . ILE A 1 149 ? 4.805 1.978 -10.435 1.00 86.62 149 ILE A CA 1
ATOM 1168 C C . ILE A 1 149 ? 4.335 2.374 -9.024 1.00 86.62 149 ILE A C 1
ATOM 1170 O O . ILE A 1 149 ? 4.570 1.655 -8.054 1.00 86.62 149 ILE A O 1
ATOM 1174 N N . ALA A 1 150 ? 3.638 3.499 -8.892 1.00 81.31 150 ALA A N 1
ATOM 1175 C CA . ALA A 1 150 ? 3.151 3.979 -7.606 1.00 81.31 150 ALA A CA 1
ATOM 1176 C C . ALA A 1 150 ? 2.019 3.106 -7.029 1.00 81.31 150 ALA A C 1
ATOM 1178 O O . ALA A 1 150 ? 1.992 2.844 -5.829 1.00 81.31 150 ALA A O 1
ATOM 1179 N N . ILE A 1 151 ? 1.126 2.597 -7.885 1.00 74.75 151 ILE A N 1
ATOM 1180 C CA . ILE A 1 151 ? 0.020 1.687 -7.525 1.00 74.75 151 ILE A CA 1
ATOM 1181 C C . ILE A 1 151 ? 0.505 0.247 -7.267 1.00 74.75 151 ILE A C 1
ATOM 1183 O O . ILE A 1 151 ? -0.300 -0.596 -6.877 1.00 74.75 151 ILE A O 1
ATOM 1187 N N . ARG A 1 152 ? 1.804 -0.038 -7.465 1.00 71.81 152 ARG A N 1
ATOM 1188 C CA . ARG A 1 152 ? 2.393 -1.388 -7.497 1.00 71.81 152 ARG A CA 1
ATOM 1189 C C . ARG A 1 152 ? 1.708 -2.396 -6.567 1.00 7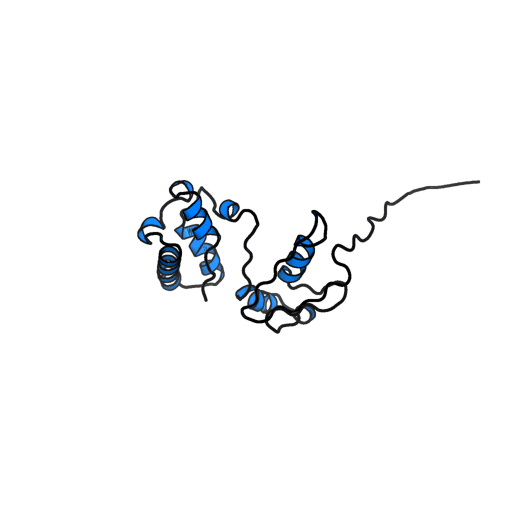1.81 152 ARG A C 1
ATOM 1191 O O . ARG A 1 152 ? 1.555 -2.129 -5.371 1.00 71.81 152 ARG A O 1
ATOM 1198 N N . PRO A 1 153 ? 1.364 -3.587 -7.069 1.00 59.00 153 PRO A N 1
ATOM 1199 C CA . PRO A 1 153 ? 0.824 -4.642 -6.229 1.00 59.00 153 PRO A CA 1
ATOM 1200 C C . PRO A 1 153 ? 1.818 -5.026 -5.134 1.00 59.00 153 PRO A C 1
ATOM 1202 O O . PRO A 1 153 ? 3.018 -5.164 -5.383 1.00 59.00 153 PRO A O 1
ATOM 1205 N N . ARG A 1 154 ? 1.322 -5.219 -3.912 1.00 62.56 154 ARG A N 1
ATOM 1206 C CA . ARG A 1 154 ? 2.133 -5.745 -2.814 1.00 62.56 154 ARG A CA 1
ATOM 1207 C C . ARG A 1 154 ? 2.794 -7.077 -3.202 1.00 62.56 154 ARG A C 1
ATOM 1209 O O . ARG A 1 154 ? 2.197 -7.904 -3.890 1.00 62.56 154 ARG A O 1
ATOM 1216 N N . ALA A 1 155 ? 4.021 -7.302 -2.734 1.00 50.00 155 ALA A N 1
ATOM 1217 C CA . ALA A 1 155 ? 4.608 -8.636 -2.700 1.00 50.00 155 ALA A CA 1
ATOM 1218 C C . ALA A 1 155 ? 3.769 -9.550 -1.791 1.00 50.00 155 ALA A C 1
ATOM 1220 O O . ALA A 1 155 ? 3.560 -9.215 -0.625 1.00 50.00 155 ALA A O 1
ATOM 1221 N N . ARG A 1 156 ? 3.241 -10.641 -2.356 1.00 48.06 156 ARG A N 1
ATOM 1222 C CA . ARG A 1 156 ? 2.803 -11.808 -1.586 1.00 48.06 156 ARG A CA 1
ATOM 1223 C C . ARG A 1 156 ? 3.991 -12.738 -1.418 1.00 48.06 156 ARG A C 1
ATOM 1225 O O . ARG A 1 156 ? 4.771 -12.820 -2.392 1.00 48.06 156 ARG A O 1
#

pLDDT: mean 78.63, std 16.85, range [29.86, 94.81]